Protein AF-A0A150L5V4-F1 (afdb_monomer_lite)

Foldseek 3Di:
DDPVVVVVVVVVVQCPPCPRPVNVVVVVVVVVVVVVVVVVVVVVVVVVVLVCQCVDPPDHPVNSVVVVVVVVVVVVVVVVVVVVVVVVVVVVVVVPD

Organism: NCBI:txid81408

Sequence (97 aa):
MGKSLR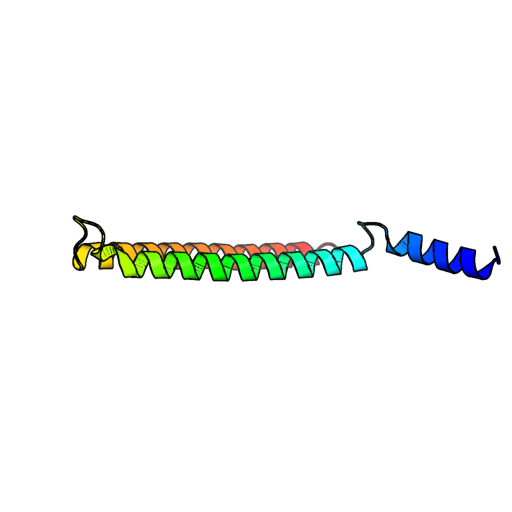KIKREREKTTSPFHPEVMKAWNRGFEAGAKRQNELDTQLMLEWLGKLEEIPGIGEKTAWKIREHFLGFMKEKRGWNESTLEQNNTAADGYR

Secondary structure (DSSP, 8-state):
--HHHHHHHHHHHHHTSTT-HHHHHHHHHHHHHHHHHHHHHHHHHHHHHHHTGGGSTT--HHHHHHHHHHHHHHHHHHHHHHHHHHHHHHHHHGGG-

Radius of gyration: 24.1 Å; chains: 1; bounding box: 44×40×69 Å

pLDDT: mean 77.63, std 16.44, range [41.91, 97.06]

Structure (mmCIF, N/CA/C/O backbone):
data_AF-A0A150L5V4-F1
#
_entry.id   AF-A0A150L5V4-F1
#
loop_
_atom_site.group_PDB
_atom_site.id
_atom_site.type_symbol
_atom_site.label_atom_id
_atom_site.label_alt_id
_atom_site.label_comp_id
_atom_site.label_asym_id
_atom_site.label_entity_id
_atom_site.label_seq_id
_atom_site.pdbx_PDB_ins_code
_atom_site.Cartn_x
_atom_site.Cartn_y
_atom_site.Cartn_z
_atom_site.occupancy
_atom_site.B_iso_or_equiv
_atom_site.auth_seq_id
_atom_site.auth_comp_id
_atom_site.auth_asym_id
_atom_site.auth_atom_id
_atom_site.pdbx_PDB_model_num
ATOM 1 N N . MET A 1 1 ? 30.294 -17.112 -44.702 1.00 55.06 1 MET A N 1
ATOM 2 C CA . MET A 1 1 ? 29.141 -16.241 -44.358 1.00 55.06 1 MET A CA 1
ATOM 3 C C . MET A 1 1 ? 29.061 -15.029 -45.290 1.00 55.06 1 MET A C 1
ATOM 5 O O . MET A 1 1 ? 30.002 -14.231 -45.348 1.00 55.06 1 MET A O 1
ATOM 9 N N . GLY A 1 2 ? 27.960 -14.914 -46.042 1.00 69.56 2 GLY A N 1
ATOM 10 C CA . GLY A 1 2 ? 27.745 -13.870 -47.054 1.00 69.56 2 GLY A CA 1
ATOM 11 C C . GLY A 1 2 ? 27.728 -12.449 -46.476 1.00 69.56 2 GLY A C 1
ATOM 12 O O . GLY A 1 2 ? 27.352 -12.239 -45.324 1.00 69.56 2 GLY A O 1
ATOM 13 N N . LYS A 1 3 ? 28.157 -11.461 -47.273 1.00 70.81 3 LYS A N 1
ATOM 14 C CA . LYS A 1 3 ? 28.258 -10.041 -46.870 1.00 70.81 3 LYS A CA 1
ATOM 15 C C . LYS A 1 3 ? 26.930 -9.469 -46.338 1.00 70.81 3 LYS A C 1
ATOM 17 O O . LYS A 1 3 ? 26.960 -8.623 -45.451 1.00 70.81 3 LYS A O 1
ATOM 22 N N . SER A 1 4 ? 25.792 -9.974 -46.823 1.00 68.81 4 SER A N 1
ATOM 23 C CA . SER A 1 4 ? 24.447 -9.594 -46.360 1.00 68.81 4 SER A CA 1
ATOM 24 C C . SER A 1 4 ? 24.189 -9.991 -44.897 1.00 68.81 4 SER A C 1
ATOM 26 O O . SER A 1 4 ? 23.858 -9.144 -44.072 1.00 68.81 4 SER A O 1
ATOM 28 N N . LEU A 1 5 ? 24.485 -11.243 -44.524 1.00 66.88 5 LEU A N 1
ATOM 29 C CA . LEU A 1 5 ? 24.322 -11.732 -43.147 1.00 66.88 5 LEU A CA 1
ATOM 30 C C . LEU A 1 5 ? 25.211 -10.977 -42.147 1.00 66.88 5 LEU A C 1
ATOM 32 O O . LEU A 1 5 ? 24.812 -10.744 -41.010 1.00 66.88 5 LEU A O 1
ATOM 36 N N . ARG A 1 6 ? 26.402 -10.542 -42.582 1.00 69.19 6 ARG A N 1
ATOM 37 C CA . ARG A 1 6 ? 27.291 -9.701 -41.766 1.00 69.19 6 ARG A CA 1
ATOM 38 C C . ARG A 1 6 ? 26.731 -8.295 -41.527 1.00 69.19 6 ARG A C 1
ATOM 40 O O . ARG A 1 6 ? 26.941 -7.769 -40.442 1.00 69.19 6 ARG A O 1
ATOM 47 N N . LYS A 1 7 ? 26.014 -7.697 -42.488 1.00 70.12 7 LYS A N 1
ATOM 48 C CA . LYS A 1 7 ? 25.348 -6.395 -42.295 1.00 70.12 7 LYS A CA 1
ATOM 49 C C . LYS A 1 7 ? 24.176 -6.503 -41.321 1.00 70.12 7 LYS A C 1
ATOM 51 O O . LYS A 1 7 ? 24.129 -5.737 -40.369 1.00 70.12 7 LYS A O 1
ATOM 56 N N . ILE A 1 8 ? 23.321 -7.512 -41.500 1.00 68.50 8 ILE A N 1
ATOM 57 C CA . ILE A 1 8 ? 22.172 -7.764 -40.616 1.00 68.50 8 ILE A CA 1
ATOM 58 C C . ILE A 1 8 ? 22.640 -8.005 -39.176 1.00 68.50 8 ILE A C 1
ATOM 60 O O . ILE A 1 8 ? 22.104 -7.413 -38.246 1.00 68.50 8 ILE A O 1
ATOM 64 N N . LYS A 1 9 ? 23.686 -8.821 -38.978 1.00 66.44 9 LYS A N 1
ATOM 65 C CA . LYS A 1 9 ? 24.251 -9.061 -37.643 1.00 66.44 9 LYS A CA 1
ATOM 66 C C . LYS A 1 9 ? 24.788 -7.773 -37.006 1.00 66.44 9 LYS A C 1
ATOM 68 O O . LYS A 1 9 ? 24.529 -7.539 -35.836 1.00 66.44 9 LYS A O 1
ATOM 73 N N . ARG A 1 10 ? 25.463 -6.920 -37.782 1.00 65.94 10 ARG A N 1
ATOM 74 C CA . ARG A 1 10 ? 26.056 -5.662 -37.299 1.00 65.94 10 ARG A CA 1
ATOM 75 C C . ARG A 1 10 ? 25.011 -4.595 -36.959 1.00 65.94 10 ARG A C 1
ATOM 77 O O . ARG A 1 10 ? 25.209 -3.834 -36.021 1.00 65.94 10 ARG A O 1
ATOM 84 N N . GLU A 1 11 ? 23.912 -4.522 -37.706 1.00 65.69 11 GLU A N 1
ATOM 85 C CA . GLU A 1 11 ? 22.781 -3.644 -37.369 1.00 65.69 11 GLU A CA 1
ATOM 86 C C . GLU A 1 11 ? 22.036 -4.141 -36.131 1.00 65.69 11 GLU A C 1
ATOM 88 O O . GLU A 1 11 ? 21.738 -3.349 -35.241 1.00 65.69 11 GLU A O 1
ATOM 93 N N . ARG A 1 12 ? 21.854 -5.461 -36.010 1.00 61.62 12 ARG A N 1
ATOM 94 C CA . ARG A 1 12 ? 21.288 -6.077 -34.808 1.00 61.62 12 ARG A CA 1
ATOM 95 C C . ARG A 1 12 ? 22.167 -5.822 -33.579 1.00 61.62 12 ARG A C 1
ATOM 97 O O . ARG A 1 12 ? 21.639 -5.417 -32.551 1.00 61.62 12 ARG A O 1
ATOM 104 N N . GLU A 1 13 ? 23.489 -5.960 -33.721 1.00 61.84 13 GLU A N 1
ATOM 105 C CA . GLU A 1 13 ? 24.493 -5.661 -32.686 1.00 61.84 13 GLU A CA 1
ATOM 106 C C . GLU A 1 13 ? 24.457 -4.192 -32.231 1.00 61.84 13 GLU A C 1
ATOM 108 O O . GLU A 1 13 ? 24.604 -3.921 -31.039 1.00 61.84 13 GLU A O 1
ATOM 113 N N . LYS A 1 14 ? 24.196 -3.243 -33.145 1.00 61.09 14 LYS A N 1
ATOM 114 C CA . LYS A 1 14 ? 23.996 -1.827 -32.792 1.00 61.09 14 LYS A CA 1
ATOM 115 C C . LYS A 1 14 ? 22.742 -1.634 -31.941 1.00 61.09 14 LYS A C 1
ATOM 117 O O . LYS A 1 14 ? 22.810 -0.952 -30.925 1.00 61.09 14 LYS A O 1
ATOM 122 N N . THR A 1 15 ? 21.628 -2.268 -32.310 1.00 58.16 15 THR A N 1
ATOM 123 C CA . THR A 1 15 ? 20.358 -2.179 -31.566 1.00 58.16 15 THR A CA 1
ATOM 124 C C . THR A 1 15 ? 20.321 -2.971 -30.260 1.00 58.16 15 THR A C 1
ATOM 126 O O . THR A 1 15 ? 19.496 -2.673 -29.409 1.00 58.16 15 THR A O 1
ATOM 129 N N . THR A 1 16 ? 21.198 -3.959 -30.067 1.00 57.78 16 THR A N 1
ATOM 130 C CA . THR A 1 16 ? 21.263 -4.759 -28.829 1.00 57.78 16 THR A CA 1
ATOM 131 C C . THR A 1 16 ? 22.077 -4.111 -27.713 1.00 57.78 16 THR A C 1
ATOM 133 O O . THR A 1 16 ? 22.186 -4.695 -26.637 1.00 57.78 16 THR A O 1
ATOM 136 N N . SER A 1 17 ? 22.663 -2.930 -27.939 1.00 64.75 17 SER A N 1
ATOM 137 C CA . SER A 1 17 ? 23.286 -2.183 -26.847 1.00 64.75 17 SER A CA 1
ATOM 138 C C . SER A 1 17 ? 22.217 -1.811 -25.808 1.00 64.75 17 SER A C 1
ATOM 140 O O . SER A 1 17 ? 21.198 -1.231 -26.191 1.00 64.75 17 SER A O 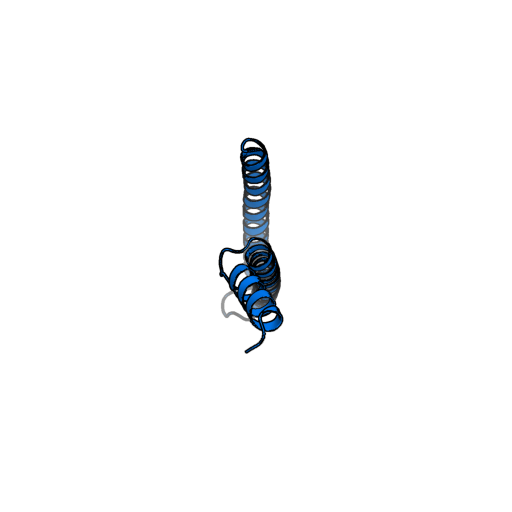1
ATOM 142 N N . PRO A 1 18 ? 22.436 -2.074 -24.506 1.00 61.12 18 PRO A N 1
ATOM 143 C CA . PRO A 1 18 ? 21.512 -1.674 -23.439 1.00 61.12 18 PRO A CA 1
ATOM 144 C C . PRO A 1 18 ? 21.224 -0.165 -23.406 1.00 61.12 18 PRO A C 1
ATOM 146 O O . PRO A 1 18 ? 20.204 0.259 -22.877 1.00 61.12 18 PRO A O 1
ATOM 149 N N . PHE A 1 19 ? 22.109 0.635 -24.010 1.00 65.25 19 PHE A N 1
ATOM 150 C CA . PHE A 1 19 ? 22.000 2.089 -24.118 1.00 65.25 19 PHE A CA 1
ATOM 151 C C . PHE A 1 19 ? 21.411 2.562 -25.454 1.00 65.25 19 PHE A C 1
ATOM 153 O O . PHE A 1 19 ? 21.431 3.754 -25.754 1.00 65.25 19 PHE A O 1
ATOM 160 N N . HIS A 1 20 ? 20.914 1.654 -26.300 1.00 78.31 20 HIS A N 1
ATOM 161 C CA . HIS A 1 20 ? 20.231 2.064 -27.521 1.00 78.31 20 HIS A CA 1
ATOM 162 C C . HIS A 1 20 ? 18.896 2.739 -27.149 1.00 78.31 20 HIS A C 1
ATOM 164 O O . HIS A 1 20 ? 18.126 2.147 -26.387 1.00 78.31 20 HIS A O 1
ATOM 170 N N . PRO A 1 21 ? 18.565 3.926 -27.696 1.00 80.81 21 PRO A N 1
ATOM 171 C CA . PRO A 1 21 ? 17.398 4.704 -27.267 1.00 80.81 21 PRO A CA 1
ATOM 172 C C . PRO A 1 21 ? 16.077 3.923 -27.265 1.00 80.81 21 PRO A C 1
ATOM 174 O O . PRO A 1 21 ? 15.308 4.007 -26.315 1.00 80.81 21 PRO A O 1
ATOM 177 N N . GLU A 1 22 ? 15.837 3.105 -28.293 1.00 79.62 22 GLU A N 1
ATOM 178 C CA . GLU A 1 22 ? 14.641 2.251 -28.380 1.00 79.62 22 GLU A CA 1
ATOM 179 C C . GLU A 1 22 ? 14.580 1.168 -27.289 1.00 79.62 22 GLU A C 1
ATOM 181 O O . GLU A 1 22 ? 13.508 0.886 -26.754 1.00 79.62 22 GLU A O 1
ATOM 186 N N . VAL A 1 23 ? 15.727 0.593 -26.910 1.00 79.88 23 VAL A N 1
ATOM 187 C CA . VAL A 1 23 ? 15.810 -0.405 -25.833 1.00 79.88 23 VAL A CA 1
ATOM 188 C C . VAL A 1 23 ? 15.577 0.262 -24.480 1.00 79.88 23 VAL A C 1
ATOM 190 O O . VAL A 1 23 ? 14.766 -0.231 -23.698 1.00 79.88 23 VAL A O 1
ATOM 193 N N . MET A 1 24 ? 16.198 1.420 -24.231 1.00 80.81 24 MET A N 1
ATOM 194 C CA . MET A 1 24 ? 15.958 2.201 -23.011 1.00 80.81 24 MET A CA 1
ATOM 195 C C . MET A 1 24 ? 14.500 2.649 -22.904 1.00 80.81 24 MET A C 1
ATOM 197 O O . MET A 1 24 ? 13.907 2.554 -21.836 1.00 80.81 24 MET A O 1
ATOM 201 N N . LYS A 1 25 ? 13.882 3.078 -24.009 1.00 83.69 25 LYS A N 1
ATOM 202 C CA . LYS A 1 25 ? 12.472 3.484 -24.039 1.00 83.69 25 LYS A CA 1
ATOM 203 C C . LYS A 1 25 ? 11.534 2.320 -23.720 1.00 83.69 25 LYS A C 1
ATOM 205 O O . LYS A 1 25 ? 10.573 2.499 -22.976 1.00 83.69 25 LYS A O 1
ATOM 210 N N . ALA A 1 26 ? 11.799 1.133 -24.265 1.00 82.38 26 ALA A N 1
ATOM 211 C CA . ALA A 1 26 ? 11.035 -0.070 -23.942 1.00 82.38 26 ALA A CA 1
ATOM 212 C C . ALA A 1 26 ? 11.222 -0.490 -22.474 1.00 82.38 26 ALA A C 1
ATOM 214 O O . ALA A 1 26 ? 10.242 -0.827 -21.810 1.00 82.38 26 ALA A O 1
ATOM 215 N N . TRP A 1 27 ? 12.452 -0.413 -21.957 1.00 83.00 27 TRP A N 1
ATOM 216 C CA . TRP A 1 27 ? 12.758 -0.696 -20.556 1.00 83.00 27 TRP A CA 1
ATOM 217 C C . TRP A 1 27 ? 12.068 0.291 -19.605 1.00 83.00 27 TRP A C 1
ATOM 219 O O . TRP A 1 27 ? 11.356 -0.154 -18.710 1.00 83.00 27 TRP A O 1
ATOM 229 N N . ASN A 1 28 ? 12.173 1.603 -19.851 1.00 84.88 28 ASN A N 1
ATOM 230 C CA . ASN A 1 28 ? 11.510 2.645 -19.059 1.00 84.88 28 ASN A CA 1
ATOM 231 C C . ASN A 1 28 ? 9.993 2.428 -19.003 1.00 84.88 28 ASN A C 1
ATOM 233 O O . ASN A 1 28 ? 9.411 2.455 -17.928 1.00 84.88 28 ASN A O 1
ATOM 237 N N . ARG A 1 29 ? 9.354 2.115 -20.139 1.00 83.62 29 ARG A N 1
ATOM 238 C CA . ARG A 1 29 ? 7.914 1.804 -20.178 1.00 83.62 29 ARG A CA 1
ATOM 239 C C . ARG A 1 29 ? 7.555 0.592 -19.323 1.00 83.62 29 ARG A C 1
ATOM 241 O O . ARG A 1 29 ? 6.547 0.610 -18.622 1.00 83.62 29 ARG A O 1
ATOM 248 N N . GLY A 1 30 ? 8.355 -0.472 -19.400 1.00 85.62 30 GLY A N 1
ATOM 249 C CA . GLY A 1 30 ? 8.156 -1.667 -18.580 1.00 85.62 30 GLY A CA 1
ATOM 250 C C . GLY A 1 30 ? 8.338 -1.374 -17.091 1.00 85.62 30 GLY A C 1
ATOM 251 O O . GLY A 1 30 ? 7.537 -1.822 -16.273 1.00 85.62 30 GLY A O 1
ATOM 252 N N . PHE A 1 31 ? 9.350 -0.576 -16.753 1.00 85.94 31 PHE A N 1
ATOM 253 C CA . PHE A 1 31 ? 9.623 -0.125 -15.396 1.00 85.94 31 PHE A CA 1
ATOM 254 C C . PHE A 1 31 ? 8.477 0.729 -14.837 1.00 85.94 31 PHE A C 1
ATOM 256 O O . PHE A 1 31 ? 7.954 0.412 -13.773 1.00 85.94 31 PHE A O 1
ATOM 263 N N . GLU A 1 32 ? 8.024 1.749 -15.570 1.00 85.31 32 GLU A N 1
ATOM 264 C CA . GLU A 1 32 ? 6.900 2.614 -15.187 1.00 85.31 32 GLU A CA 1
ATOM 265 C C . GLU A 1 32 ? 5.607 1.814 -14.989 1.00 85.31 32 GLU A C 1
ATOM 267 O O . GLU A 1 32 ? 4.904 1.994 -13.993 1.00 85.31 32 GLU A O 1
ATOM 272 N N . ALA A 1 33 ? 5.306 0.884 -15.902 1.00 85.00 33 ALA A N 1
ATOM 273 C CA . ALA A 1 33 ? 4.147 0.007 -15.779 1.00 85.00 33 ALA A CA 1
ATOM 274 C C . ALA A 1 33 ? 4.247 -0.910 -14.548 1.00 85.00 33 ALA A C 1
ATOM 276 O O . ALA A 1 33 ? 3.255 -1.111 -13.843 1.00 85.00 33 ALA A O 1
ATOM 277 N N . GLY A 1 34 ? 5.441 -1.438 -14.269 1.00 86.00 34 GLY A N 1
ATOM 278 C CA . GLY A 1 34 ? 5.718 -2.238 -13.078 1.00 86.00 34 GLY A CA 1
ATOM 279 C C . GLY A 1 34 ? 5.536 -1.437 -11.792 1.00 86.00 34 GLY A C 1
ATOM 280 O O . GLY A 1 34 ? 4.799 -1.867 -10.908 1.00 86.00 34 GLY A O 1
ATOM 281 N N . ALA A 1 35 ? 6.128 -0.244 -11.722 1.00 86.75 35 ALA A N 1
ATOM 282 C CA . ALA A 1 35 ? 6.008 0.659 -10.583 1.00 86.75 35 ALA A CA 1
ATOM 283 C C . ALA A 1 35 ? 4.547 1.062 -10.331 1.00 86.75 35 ALA A C 1
ATOM 285 O O . ALA A 1 35 ? 4.087 1.052 -9.190 1.00 86.75 35 ALA A O 1
ATOM 286 N N . LYS A 1 36 ? 3.780 1.344 -11.393 1.00 85.19 36 LYS A N 1
ATOM 287 C CA . LYS A 1 36 ? 2.346 1.633 -11.283 1.00 85.19 36 LYS A CA 1
ATOM 288 C C . LYS A 1 36 ? 1.578 0.450 -10.693 1.00 85.19 36 LYS A C 1
ATOM 290 O O . LYS A 1 36 ? 0.839 0.628 -9.730 1.00 85.19 36 LYS A O 1
ATOM 295 N N . ARG A 1 37 ? 1.783 -0.753 -11.235 1.00 88.38 37 ARG A N 1
ATOM 296 C CA . ARG A 1 37 ? 1.116 -1.970 -10.754 1.00 88.38 37 ARG A CA 1
ATOM 297 C C . ARG A 1 37 ? 1.475 -2.282 -9.301 1.00 88.38 37 ARG A C 1
ATOM 299 O O . ARG A 1 37 ? 0.606 -2.684 -8.536 1.00 88.38 37 ARG A O 1
ATOM 306 N N . GLN A 1 38 ? 2.738 -2.104 -8.923 1.00 85.12 38 GLN A N 1
ATOM 307 C CA . GLN A 1 38 ? 3.181 -2.298 -7.546 1.00 85.12 38 GLN A CA 1
ATOM 308 C C . GLN A 1 38 ? 2.491 -1.306 -6.605 1.00 85.12 38 GLN A C 1
ATOM 310 O O . GLN A 1 38 ? 1.898 -1.723 -5.618 1.00 85.12 38 GLN A O 1
ATOM 315 N N . ASN A 1 39 ? 2.458 -0.020 -6.964 1.00 87.56 39 ASN A N 1
ATOM 316 C CA . ASN A 1 39 ? 1.760 0.998 -6.178 1.00 87.56 39 ASN A CA 1
ATOM 317 C C . ASN A 1 39 ? 0.263 0.693 -6.010 1.00 87.56 39 ASN A C 1
ATOM 319 O O . ASN A 1 39 ? -0.301 0.945 -4.944 1.00 87.56 39 ASN A O 1
ATOM 323 N N . GLU A 1 40 ? -0.396 0.167 -7.046 1.00 88.69 40 GLU A N 1
ATOM 324 C CA . GLU A 1 40 ? -1.803 -0.249 -6.981 1.00 88.69 40 GLU A CA 1
ATOM 325 C C . GLU A 1 40 ? -2.005 -1.406 -5.993 1.00 88.69 40 GLU A C 1
ATOM 327 O O . GLU A 1 40 ? -2.895 -1.327 -5.145 1.00 88.69 40 GLU A O 1
ATOM 332 N N . LEU A 1 41 ? -1.161 -2.441 -6.059 1.00 91.81 41 LEU A N 1
ATOM 333 C CA . LEU A 1 41 ? -1.215 -3.590 -5.149 1.00 91.81 41 LEU A CA 1
ATOM 334 C C . LEU A 1 41 ? -0.927 -3.188 -3.699 1.00 91.81 41 LEU A C 1
ATOM 336 O O . LEU A 1 41 ? -1.687 -3.548 -2.801 1.00 91.81 41 LEU A O 1
ATOM 340 N N . ASP A 1 42 ? 0.117 -2.391 -3.479 1.00 89.50 42 ASP A N 1
ATOM 341 C CA . ASP A 1 42 ? 0.481 -1.896 -2.151 1.00 89.50 42 ASP A CA 1
ATOM 342 C C . ASP A 1 42 ? -0.650 -1.033 -1.569 1.00 89.50 42 ASP A C 1
ATOM 344 O O . ASP A 1 42 ? -1.010 -1.165 -0.400 1.00 89.50 42 ASP A O 1
ATOM 348 N N . THR A 1 43 ? -1.289 -0.196 -2.396 1.00 88.12 43 THR A N 1
ATOM 349 C CA . THR A 1 43 ? -2.451 0.604 -1.974 1.00 88.12 43 THR A CA 1
ATOM 350 C C . THR A 1 43 ? -3.629 -0.286 -1.573 1.00 88.12 43 THR A C 1
ATOM 352 O O . THR A 1 43 ? -4.258 -0.028 -0.548 1.00 88.12 43 THR A O 1
ATOM 355 N N . GLN A 1 44 ? -3.936 -1.328 -2.352 1.00 92.00 44 GLN A N 1
ATOM 356 C CA . GLN A 1 44 ? -5.020 -2.263 -2.034 1.00 92.00 44 GLN A CA 1
ATOM 357 C C . GLN A 1 44 ? -4.776 -2.971 -0.701 1.00 92.00 44 GLN A C 1
ATOM 359 O O . GLN A 1 44 ? -5.666 -2.987 0.148 1.00 92.00 44 GLN A O 1
ATOM 364 N N . LEU A 1 45 ? -3.560 -3.482 -0.490 1.00 93.56 45 LEU A N 1
ATOM 365 C CA . LEU A 1 45 ? -3.184 -4.158 0.748 1.00 93.56 45 LEU A CA 1
ATOM 366 C C . LEU A 1 45 ? -3.316 -3.229 1.964 1.00 93.56 45 LEU A C 1
ATOM 368 O O . LEU A 1 45 ? -3.873 -3.618 2.990 1.00 93.56 45 LEU A O 1
ATOM 372 N N . MET A 1 46 ? -2.855 -1.982 1.838 1.00 91.69 46 MET A N 1
ATOM 373 C CA . MET A 1 46 ? -2.959 -0.992 2.913 1.00 91.69 46 MET A CA 1
ATOM 374 C C . MET A 1 46 ? -4.416 -0.642 3.242 1.00 91.69 46 MET A C 1
ATOM 376 O O . MET A 1 46 ? -4.768 -0.520 4.414 1.00 91.69 46 MET A O 1
ATOM 380 N N . LEU A 1 47 ? -5.283 -0.507 2.233 1.00 92.00 47 LEU A N 1
ATOM 381 C CA . LEU A 1 47 ? -6.711 -0.254 2.448 1.00 92.00 47 LEU A CA 1
ATOM 382 C C . LEU A 1 47 ? -7.417 -1.445 3.107 1.00 92.00 47 LEU A C 1
ATOM 384 O O . LEU A 1 47 ? -8.263 -1.242 3.977 1.00 92.00 47 LEU A O 1
ATOM 388 N N . GLU A 1 48 ? -7.048 -2.672 2.740 1.00 94.94 48 GLU A N 1
ATOM 389 C CA . GLU A 1 48 ? -7.567 -3.877 3.388 1.00 94.94 48 GLU A CA 1
ATOM 390 C C . GLU A 1 48 ? -7.189 -3.911 4.875 1.00 94.94 48 GLU A C 1
ATOM 392 O O . GLU A 1 48 ? -8.049 -4.123 5.730 1.00 94.94 48 GLU A O 1
ATOM 397 N N . TRP A 1 49 ? -5.925 -3.627 5.200 1.00 94.69 49 TRP A N 1
ATOM 398 C CA . TRP A 1 49 ? -5.452 -3.539 6.585 1.00 94.69 49 TRP A CA 1
ATOM 399 C C . TRP A 1 49 ? -6.212 -2.487 7.398 1.00 94.69 49 TRP A C 1
ATOM 401 O O . TRP A 1 49 ? -6.609 -2.743 8.534 1.00 94.69 49 TRP A O 1
ATOM 411 N N . LEU A 1 50 ? -6.476 -1.321 6.807 1.00 94.00 50 LEU A N 1
ATOM 412 C CA . LEU A 1 50 ? -7.270 -0.269 7.444 1.00 94.00 50 LEU A CA 1
ATOM 413 C C . LEU A 1 50 ? -8.725 -0.682 7.718 1.00 94.00 50 LEU A C 1
ATOM 415 O O . LEU A 1 50 ? -9.337 -0.199 8.678 1.00 94.00 50 LEU A O 1
ATOM 419 N N . GLY A 1 51 ? -9.284 -1.563 6.886 1.00 93.19 51 GLY A N 1
ATOM 420 C CA . GLY A 1 51 ? -10.612 -2.141 7.087 1.00 93.19 51 GLY A CA 1
ATOM 421 C C . GLY A 1 51 ? -10.681 -3.066 8.303 1.00 93.19 51 GLY A C 1
ATOM 422 O O . GLY A 1 51 ? -11.705 -3.105 8.976 1.00 93.19 51 GLY A O 1
ATOM 423 N N . LYS A 1 52 ? -9.575 -3.738 8.636 1.00 96.12 52 LYS A N 1
ATOM 424 C CA . LYS A 1 52 ? -9.495 -4.743 9.710 1.00 96.12 52 LYS A CA 1
ATOM 425 C C . LYS A 1 52 ? -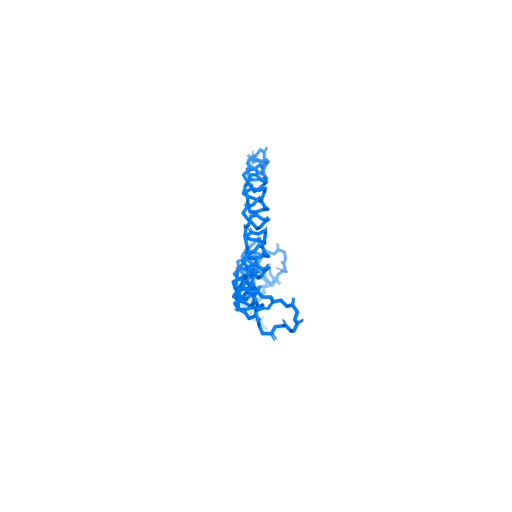8.994 -4.198 11.049 1.00 96.12 52 LYS A C 1
ATOM 427 O O . LYS A 1 52 ? -8.743 -4.961 11.973 1.00 96.12 52 LYS A O 1
ATOM 432 N N . LEU A 1 53 ? -8.850 -2.880 11.192 1.00 96.31 53 LEU A N 1
ATOM 433 C CA . LEU A 1 53 ? -8.312 -2.271 12.418 1.00 96.31 53 LEU A CA 1
ATOM 434 C C . LEU A 1 53 ? -9.095 -2.635 13.685 1.00 96.31 53 LEU A C 1
ATOM 436 O O . LEU A 1 53 ? -8.503 -2.729 14.752 1.00 96.31 53 LEU A O 1
ATOM 440 N N . GLU A 1 54 ? -10.405 -2.839 13.572 1.00 95.56 54 GLU A N 1
ATOM 441 C CA . GLU A 1 54 ? -11.283 -3.185 14.699 1.00 95.56 54 GLU A CA 1
ATOM 442 C C . GLU A 1 54 ? -11.136 -4.649 15.142 1.00 95.56 54 GLU A C 1
ATOM 444 O O . GLU A 1 54 ? -11.572 -5.012 16.231 1.00 95.56 54 GLU A O 1
ATOM 449 N N . GLU A 1 55 ? -10.480 -5.487 14.334 1.00 96.50 55 GLU A N 1
ATOM 450 C CA . GLU A 1 55 ? -10.127 -6.861 14.707 1.00 96.50 55 GLU A CA 1
ATOM 451 C C . GLU A 1 55 ? -8.946 -6.895 15.693 1.00 96.50 55 GLU A C 1
ATOM 453 O O . GLU A 1 55 ? -8.716 -7.906 16.359 1.00 96.50 55 GLU A O 1
ATOM 458 N N . ILE A 1 56 ? -8.191 -5.794 15.813 1.00 94.56 56 ILE A N 1
ATOM 459 C CA . ILE A 1 56 ? -7.036 -5.690 16.707 1.00 94.56 56 ILE A CA 1
ATOM 460 C C . ILE A 1 56 ? -7.531 -5.466 18.145 1.00 94.56 56 ILE A C 1
ATOM 462 O O . ILE A 1 56 ? -8.164 -4.441 18.426 1.00 94.56 56 ILE A O 1
ATOM 466 N N . PRO A 1 57 ? -7.201 -6.359 19.101 1.00 95.88 57 PRO A N 1
ATOM 467 C CA . PRO A 1 57 ? -7.588 -6.180 20.494 1.00 95.88 57 PRO A CA 1
ATOM 468 C C . PRO A 1 57 ? -7.119 -4.829 21.047 1.00 95.88 57 PRO A C 1
ATOM 470 O O . PRO A 1 57 ? -5.942 -4.480 20.966 1.00 95.88 57 PRO A O 1
ATOM 473 N N . GLY A 1 58 ? -8.050 -4.066 21.623 1.00 94.94 58 GLY A N 1
ATOM 474 C CA . GLY A 1 58 ? -7.784 -2.724 22.150 1.00 94.94 58 GLY A CA 1
ATOM 475 C C . GLY A 1 58 ? -8.035 -1.579 21.161 1.00 94.94 58 GLY A C 1
ATOM 476 O O . GLY A 1 58 ? -7.996 -0.418 21.571 1.00 94.94 58 GLY A O 1
ATOM 477 N N . ILE A 1 59 ? -8.362 -1.866 19.896 1.00 95.94 59 ILE A N 1
ATOM 478 C CA . ILE A 1 59 ? -8.791 -0.860 18.919 1.0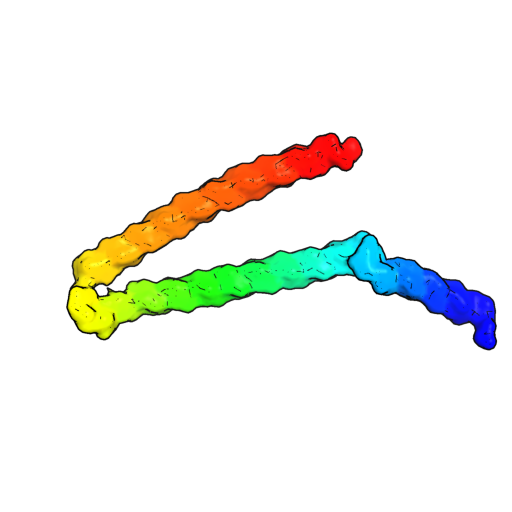0 95.94 59 ILE A CA 1
ATOM 479 C C . ILE A 1 59 ? -10.301 -0.974 18.701 1.00 95.94 59 ILE A C 1
ATOM 481 O O . ILE A 1 59 ? -10.789 -1.872 18.030 1.00 95.94 59 ILE A O 1
ATOM 485 N N . GLY A 1 60 ? -11.052 -0.028 19.267 1.00 95.12 60 GLY A N 1
ATOM 486 C CA . GLY A 1 60 ? -12.480 0.124 18.979 1.00 95.12 60 GLY A CA 1
ATOM 487 C C . GLY A 1 60 ? -12.747 1.013 17.761 1.00 95.12 60 GLY A C 1
ATOM 488 O O . GLY A 1 60 ? -11.868 1.759 17.318 1.00 95.12 60 GLY A O 1
ATOM 489 N N . GLU A 1 61 ? -13.994 1.012 17.290 1.00 95.88 61 GLU A N 1
ATOM 490 C CA . GLU A 1 61 ? -14.488 1.758 16.119 1.00 95.88 61 GLU A CA 1
ATOM 491 C C . GLU A 1 61 ? -14.010 3.221 16.073 1.00 95.88 61 GLU A C 1
ATOM 493 O O . GLU A 1 61 ? -13.447 3.682 15.080 1.00 95.88 61 GLU A O 1
ATOM 498 N N . LYS A 1 62 ? -14.145 3.957 17.185 1.00 96.50 62 LYS A N 1
ATOM 499 C CA . LYS A 1 62 ? -13.738 5.372 17.270 1.00 96.50 62 LYS A CA 1
ATOM 500 C C . LYS A 1 62 ? -12.236 5.574 17.052 1.00 96.50 62 LYS A C 1
ATOM 502 O O . LYS A 1 62 ? -11.825 6.582 16.478 1.00 96.50 62 LYS A O 1
ATOM 507 N N . THR A 1 63 ? -11.412 4.651 17.541 1.00 96.31 63 THR A N 1
ATOM 508 C CA . THR A 1 63 ? -9.956 4.710 17.372 1.00 96.31 63 THR A CA 1
ATOM 509 C C . THR A 1 63 ? -9.574 4.298 15.955 1.00 96.31 63 THR A C 1
ATOM 511 O O . THR A 1 63 ? -8.790 4.997 15.317 1.00 96.31 63 THR A O 1
ATOM 514 N N . ALA A 1 64 ? -10.187 3.235 15.429 1.00 97.00 64 ALA A N 1
ATOM 515 C CA . ALA A 1 64 ? -10.000 2.798 14.050 1.00 97.00 64 ALA A CA 1
ATOM 516 C C . ALA A 1 64 ? -10.358 3.906 13.045 1.00 97.00 64 ALA A C 1
ATOM 518 O O . ALA A 1 64 ? -9.588 4.176 12.123 1.00 97.00 64 ALA A O 1
ATOM 519 N N . TRP A 1 65 ? -11.470 4.615 13.263 1.00 97.06 65 TRP A N 1
ATOM 520 C CA . TRP A 1 65 ? -11.874 5.761 12.447 1.00 97.06 65 TRP A CA 1
ATOM 521 C C . TRP A 1 65 ? -10.800 6.854 12.395 1.00 97.06 65 TRP A C 1
ATOM 523 O O . TRP A 1 65 ? -10.402 7.275 11.311 1.00 97.06 65 TRP A O 1
ATOM 533 N N . LYS A 1 66 ? -10.270 7.265 13.554 1.00 96.62 66 LYS A N 1
ATOM 534 C CA . LYS A 1 66 ? -9.213 8.287 13.626 1.00 96.62 66 LYS A CA 1
ATOM 535 C C . LYS A 1 66 ? -7.943 7.868 12.889 1.00 96.62 66 LYS A C 1
ATOM 537 O O . LYS A 1 66 ? -7.324 8.695 12.225 1.00 96.62 66 LYS A O 1
ATOM 542 N N . ILE A 1 67 ? -7.554 6.597 13.000 1.00 95.38 67 ILE A N 1
ATOM 543 C CA . ILE A 1 67 ? -6.385 6.057 12.293 1.00 95.38 67 ILE A CA 1
ATOM 544 C C . ILE A 1 67 ? -6.608 6.124 10.777 1.00 95.38 67 ILE A C 1
ATOM 546 O O . ILE A 1 67 ? -5.731 6.600 10.056 1.00 95.38 67 ILE A O 1
ATOM 550 N N . ARG A 1 68 ? -7.789 5.707 10.295 1.00 94.88 68 ARG A N 1
ATOM 551 C CA . ARG A 1 68 ? -8.160 5.783 8.871 1.00 94.88 68 ARG A CA 1
ATOM 552 C C . ARG A 1 68 ? -8.097 7.214 8.347 1.00 94.88 68 ARG A C 1
ATOM 554 O O . ARG A 1 68 ? -7.467 7.462 7.323 1.00 94.88 68 ARG A O 1
ATOM 561 N N . GLU A 1 69 ? -8.708 8.152 9.062 1.00 94.81 69 GLU A N 1
ATOM 562 C CA . GLU A 1 69 ? -8.725 9.567 8.688 1.00 94.81 69 GLU A CA 1
ATOM 563 C C . GLU A 1 69 ? -7.309 10.155 8.616 1.00 94.81 69 GLU A C 1
ATOM 565 O O . GLU A 1 69 ? -6.944 10.773 7.614 1.00 94.81 69 GLU A O 1
ATOM 570 N N . HIS A 1 70 ? -6.479 9.897 9.631 1.00 94.69 70 HIS A N 1
ATOM 571 C CA . HIS A 1 70 ? -5.102 10.383 9.660 1.00 94.69 70 HIS A CA 1
ATOM 572 C C . HIS A 1 70 ? -4.262 9.811 8.511 1.00 94.69 70 HIS A C 1
ATOM 574 O O . HIS A 1 70 ? -3.551 10.555 7.834 1.00 94.69 70 HIS A O 1
ATOM 580 N N . PHE A 1 71 ? -4.382 8.507 8.241 1.00 91.38 71 PHE A N 1
ATOM 581 C CA . PHE A 1 71 ? -3.667 7.860 7.143 1.00 91.38 71 PHE A CA 1
ATOM 582 C C . PHE A 1 71 ? -4.073 8.424 5.776 1.00 91.38 71 PHE A C 1
ATOM 584 O O . PHE A 1 71 ? -3.213 8.752 4.958 1.00 91.38 71 PHE A O 1
ATOM 591 N N . LEU A 1 72 ? -5.377 8.573 5.521 1.00 89.62 72 LEU A N 1
ATOM 592 C CA . LEU A 1 72 ? -5.872 9.126 4.258 1.00 89.62 72 LEU A CA 1
ATOM 593 C C . LEU A 1 72 ? -5.444 10.588 4.076 1.00 89.62 72 LEU A C 1
ATOM 595 O O . LEU A 1 72 ? -5.061 10.977 2.970 1.00 89.62 72 LEU A O 1
ATOM 599 N N . GLY A 1 73 ? -5.447 11.376 5.155 1.00 91.75 73 GLY A N 1
ATOM 600 C CA . GLY A 1 73 ? -4.915 12.738 5.164 1.00 91.75 73 GLY A CA 1
ATOM 601 C C . GLY A 1 73 ? -3.432 12.787 4.788 1.00 91.75 73 GLY A C 1
ATOM 602 O O . GLY A 1 73 ? -3.059 13.505 3.860 1.00 91.75 73 GLY A O 1
ATOM 603 N N . PHE A 1 74 ? -2.605 11.958 5.432 1.00 89.12 74 PHE A N 1
ATOM 604 C CA . PHE A 1 74 ? -1.172 11.846 5.143 1.00 89.12 74 PHE A CA 1
ATOM 605 C C . PHE A 1 74 ? -0.896 11.454 3.682 1.00 89.12 74 PHE A C 1
ATOM 607 O O . PHE A 1 74 ? -0.062 12.061 3.008 1.00 89.12 74 PHE A O 1
ATOM 614 N N . MET A 1 75 ? -1.629 10.466 3.160 1.00 85.38 75 MET A N 1
ATOM 615 C CA . MET A 1 75 ? -1.494 10.018 1.771 1.00 85.38 75 MET A CA 1
ATOM 616 C C . MET A 1 75 ? -1.886 11.108 0.769 1.00 85.38 75 MET A C 1
ATOM 618 O O . MET A 1 75 ? -1.227 11.260 -0.262 1.00 85.38 75 MET A O 1
ATOM 622 N N . LYS A 1 76 ? -2.940 11.879 1.062 1.00 84.81 76 LYS A N 1
ATOM 623 C CA . LYS A 1 76 ? -3.381 12.997 0.220 1.00 84.81 76 LYS A CA 1
ATOM 624 C C . LYS A 1 76 ? -2.331 14.103 0.171 1.00 84.81 76 LYS A C 1
ATOM 626 O O . LYS A 1 76 ? -2.026 14.593 -0.913 1.00 84.81 76 LYS A O 1
ATOM 631 N N . GLU A 1 77 ? -1.759 14.458 1.319 1.00 83.31 77 GLU A N 1
ATOM 632 C CA . GLU A 1 77 ? -0.679 15.437 1.395 1.00 83.31 77 GLU A CA 1
ATOM 633 C C . GLU A 1 77 ? 0.514 14.972 0.553 1.00 83.31 77 GLU A C 1
ATOM 635 O O . GLU A 1 77 ? 0.887 15.643 -0.406 1.00 83.31 77 GLU A O 1
ATOM 640 N N . LYS A 1 78 ? 1.052 13.774 0.812 1.00 77.25 78 LYS A N 1
ATOM 641 C CA . LYS A 1 78 ? 2.220 13.249 0.086 1.00 77.25 78 LYS A CA 1
ATOM 642 C C . LYS A 1 78 ? 2.010 13.129 -1.426 1.00 77.25 78 LYS A C 1
ATOM 644 O O . LYS A 1 78 ? 2.946 13.388 -2.178 1.00 77.25 78 LYS A O 1
ATOM 649 N N . ARG A 1 79 ? 0.804 12.784 -1.891 1.00 67.19 79 ARG A N 1
ATOM 650 C CA . ARG A 1 79 ? 0.491 12.772 -3.333 1.00 67.19 79 ARG A CA 1
ATOM 651 C C . ARG A 1 79 ? 0.543 14.173 -3.954 1.00 67.19 79 ARG A C 1
ATOM 653 O O . ARG A 1 79 ? 1.128 14.310 -5.023 1.00 67.19 79 ARG A O 1
ATOM 660 N N . GLY A 1 80 ? 0.049 15.203 -3.264 1.00 60.50 80 GLY A N 1
ATOM 661 C CA . GLY A 1 80 ? 0.155 16.596 -3.727 1.00 60.50 80 GLY A CA 1
ATOM 662 C C . GLY A 1 80 ? 1.600 17.113 -3.814 1.00 60.50 80 GLY A C 1
ATOM 663 O O . GLY A 1 80 ? 1.948 17.870 -4.722 1.00 60.50 80 GLY A O 1
ATOM 664 N N . TRP A 1 81 ? 2.486 16.649 -2.926 1.00 51.94 81 TRP A N 1
ATOM 665 C CA . TRP A 1 81 ? 3.925 16.934 -3.022 1.00 51.94 81 TRP A CA 1
ATOM 666 C C . TRP A 1 81 ? 4.579 16.242 -4.235 1.00 51.94 81 TRP A C 1
ATOM 668 O O . TRP A 1 81 ? 5.454 16.813 -4.884 1.00 51.94 81 TRP A O 1
ATOM 678 N N . ASN A 1 82 ? 4.144 15.029 -4.582 1.00 56.72 82 ASN A N 1
ATOM 679 C CA . ASN A 1 82 ? 4.704 14.286 -5.715 1.00 56.72 82 ASN A CA 1
ATOM 680 C C . ASN A 1 82 ? 4.252 14.838 -7.080 1.00 56.72 82 ASN A C 1
ATOM 682 O O . ASN A 1 82 ? 5.047 14.861 -8.013 1.00 56.72 82 ASN A O 1
ATOM 686 N N . GLU A 1 83 ? 3.016 15.328 -7.213 1.00 53.44 83 GLU A N 1
ATOM 687 C CA . GLU A 1 83 ? 2.556 15.972 -8.457 1.00 53.44 83 GLU A CA 1
ATOM 688 C C . GLU A 1 83 ? 3.287 17.297 -8.724 1.00 53.44 83 GLU A C 1
ATOM 690 O O . GLU A 1 83 ? 3.796 17.504 -9.824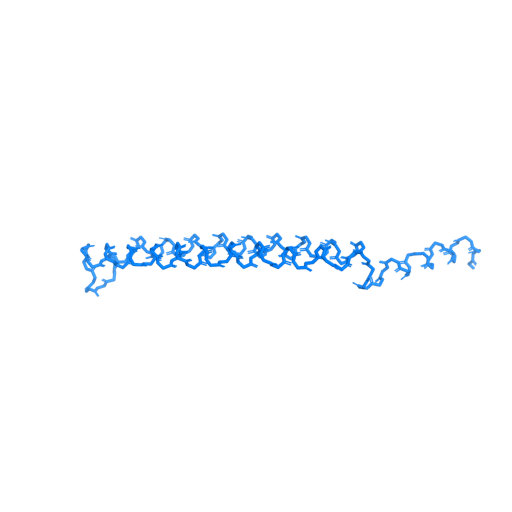 1.00 53.44 83 GLU A O 1
ATOM 695 N N . SER A 1 84 ? 3.459 18.144 -7.704 1.00 57.28 84 SER A N 1
ATOM 696 C CA . SER A 1 84 ? 4.184 19.419 -7.853 1.00 57.28 84 SER A CA 1
ATOM 697 C C . SER A 1 84 ? 5.678 19.243 -8.162 1.00 57.28 84 SER A C 1
ATOM 699 O O . SER A 1 84 ? 6.264 20.040 -8.893 1.00 57.28 84 SER A O 1
ATOM 701 N N . THR A 1 85 ? 6.305 18.175 -7.662 1.00 53.53 85 THR A N 1
ATOM 702 C CA . THR A 1 85 ? 7.706 17.849 -7.982 1.00 53.53 85 THR A CA 1
ATOM 703 C C . THR A 1 85 ? 7.869 17.211 -9.365 1.00 53.53 85 THR A C 1
ATOM 705 O O . THR A 1 85 ? 8.881 17.448 -10.026 1.00 53.53 85 THR A O 1
ATOM 708 N N . LEU A 1 86 ? 6.884 16.454 -9.860 1.00 54.06 86 LEU A N 1
ATOM 709 C CA . LEU A 1 86 ? 6.885 15.931 -11.234 1.00 54.06 86 LEU A CA 1
ATOM 710 C C . LEU A 1 86 ? 6.713 17.049 -12.277 1.00 54.06 86 LEU A C 1
ATOM 712 O O . LEU A 1 86 ? 7.402 17.037 -13.298 1.00 54.06 86 LEU A O 1
ATOM 716 N N . GLU A 1 87 ? 5.866 18.048 -12.013 1.00 54.78 87 GLU A N 1
ATOM 717 C CA . GLU A 1 87 ? 5.701 19.219 -12.892 1.00 54.78 87 GLU A CA 1
ATOM 718 C C . GLU A 1 87 ? 6.986 20.061 -13.002 1.00 54.78 87 GLU A C 1
ATOM 720 O O . GLU A 1 87 ? 7.374 20.483 -14.097 1.00 54.78 87 GLU A O 1
ATOM 725 N N . GLN A 1 88 ? 7.705 20.246 -11.891 1.00 54.16 88 GLN A N 1
ATOM 726 C CA . GLN A 1 88 ? 8.978 20.978 -11.870 1.00 54.16 88 GLN A CA 1
ATOM 727 C C . GLN A 1 88 ? 10.088 20.256 -12.651 1.00 54.16 88 GLN A C 1
ATOM 729 O O . GLN A 1 88 ? 10.824 20.890 -13.409 1.00 54.16 88 GLN A O 1
ATOM 734 N N . ASN A 1 89 ? 10.189 18.931 -12.517 1.00 52.75 89 ASN A N 1
ATOM 735 C CA . ASN A 1 89 ? 11.225 18.147 -13.196 1.00 52.75 89 ASN A CA 1
ATOM 736 C 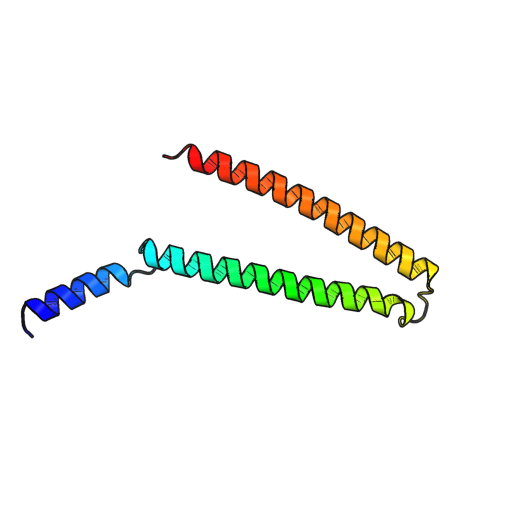C . ASN A 1 89 ? 10.996 18.037 -14.714 1.00 52.75 89 ASN A C 1
ATOM 738 O O . ASN A 1 89 ? 11.961 18.066 -15.476 1.00 52.75 89 ASN A O 1
ATOM 742 N N . ASN A 1 90 ? 9.740 17.975 -15.169 1.00 53.50 90 ASN A N 1
ATOM 743 C CA . ASN A 1 90 ? 9.426 17.980 -16.602 1.00 53.50 90 ASN A CA 1
ATOM 744 C C . ASN A 1 90 ? 9.710 19.347 -17.252 1.00 53.50 90 ASN A C 1
ATOM 746 O O . ASN A 1 90 ? 10.231 19.398 -18.362 1.00 53.50 90 ASN A O 1
ATOM 750 N N . THR A 1 91 ? 9.469 20.450 -16.534 1.00 53.69 91 THR A N 1
ATOM 751 C CA . THR A 1 91 ? 9.791 21.810 -17.008 1.00 53.69 91 THR A CA 1
ATOM 752 C C . THR A 1 91 ? 11.305 22.037 -17.128 1.00 53.69 91 THR A C 1
ATOM 754 O O . THR A 1 91 ? 11.767 22.697 -18.056 1.00 53.69 91 THR A O 1
ATOM 757 N N . ALA A 1 92 ? 12.103 21.459 -16.223 1.00 51.53 92 ALA A N 1
ATOM 758 C CA . ALA A 1 92 ? 13.565 21.543 -16.275 1.00 51.53 92 ALA A CA 1
ATOM 759 C C . ALA A 1 92 ? 14.185 20.717 -17.422 1.00 51.53 92 ALA A C 1
ATOM 761 O O . ALA A 1 92 ? 15.247 21.074 -17.932 1.00 51.53 92 ALA A O 1
ATOM 762 N N . ALA A 1 93 ? 13.530 19.633 -17.851 1.00 50.53 93 ALA A N 1
ATOM 763 C CA . ALA A 1 93 ? 14.006 18.773 -18.936 1.00 50.53 93 ALA A CA 1
ATOM 764 C C . ALA A 1 93 ? 13.827 19.396 -20.336 1.00 50.53 93 ALA A C 1
ATOM 766 O O . ALA A 1 93 ? 14.636 19.131 -21.225 1.00 50.53 93 ALA A O 1
ATOM 767 N N . ASP A 1 94 ? 12.830 20.267 -20.525 1.00 49.16 94 ASP A N 1
ATOM 768 C CA . ASP A 1 94 ? 12.593 20.969 -21.798 1.00 49.16 94 ASP A CA 1
ATOM 769 C C . ASP A 1 94 ? 13.610 22.096 -22.082 1.00 49.16 94 ASP A C 1
ATOM 771 O O . ASP A 1 94 ? 13.724 22.552 -23.219 1.00 49.16 94 ASP A O 1
ATOM 775 N N . GLY A 1 95 ? 14.398 22.516 -21.084 1.00 44.19 95 GLY A N 1
ATOM 776 C CA . GLY A 1 95 ? 15.454 23.531 -21.226 1.00 44.19 95 GLY A CA 1
ATOM 777 C C . GLY A 1 95 ? 16.785 23.023 -21.804 1.00 44.19 95 GLY A C 1
ATOM 778 O O . GLY A 1 95 ? 17.694 23.822 -22.017 1.00 44.19 95 GLY A O 1
ATOM 779 N N . TYR A 1 96 ? 16.914 21.716 -22.059 1.00 46.22 96 TYR A N 1
ATOM 780 C CA . TYR A 1 96 ? 18.118 21.073 -22.612 1.00 46.22 96 TYR A CA 1
ATOM 781 C C . TYR A 1 96 ? 17.897 20.540 -24.038 1.00 46.22 96 TYR A C 1
ATOM 783 O O . TYR A 1 96 ? 18.370 19.453 -24.382 1.00 46.22 96 TYR A O 1
ATOM 791 N N . ARG A 1 97 ? 17.147 21.279 -24.861 1.00 41.91 97 ARG A N 1
ATOM 792 C CA . ARG A 1 97 ? 16.864 20.926 -26.256 1.00 41.91 97 ARG A CA 1
ATOM 793 C C . ARG A 1 97 ? 17.526 21.877 -27.241 1.00 41.91 97 ARG A C 1
ATOM 795 O O . ARG A 1 97 ? 17.492 23.099 -26.988 1.00 41.91 97 ARG A O 1
#